Protein AF-A0A7C7QPP3-F1 (afdb_monomer_lite)

Secondary structure (DSSP, 8-state):
---------SS---TTSTTHHHHS----STTTT--GGG---HHHHHHHHHHHHHHHHHHHHHHHHHHS--PPPPPP-TTS--TT----TTTHHHHHHHHHS-HHIIIIIHHHHHHHHHHHHHHH----TTTT-TT-HHHHHHHHHHHHHHHHHHHHHHHHHHHHH-GGGT--

Radius of gyration: 26.91 Å; chains: 1; bounding box: 64×41×71 Å

Foldseek 3Di:
DDDDPDDPPPDDLDPPDPVNVVQVDPDPDPCHPQDPVNDDDCPPVVVVVVVVVVVVVVVVVVVVCVVDPDDDDDDDDPVDDDPPDADDPVCNQLVVQVVVHPNCVSPPVVVVVVVVVVVCVCVVDVDPPQVPPQLDDPVSVVVVVCVVVCCVPVVVVVVVCCVVVPPVVVDD

Structure (mmCIF, N/CA/C/O backbone):
data_AF-A0A7C7QPP3-F1
#
_entry.id   AF-A0A7C7QPP3-F1
#
loop_
_atom_site.group_PDB
_atom_site.id
_atom_site.type_symbol
_atom_site.label_atom_id
_atom_site.label_alt_id
_atom_site.label_comp_id
_atom_site.label_asym_id
_atom_site.label_entity_id
_atom_site.label_seq_id
_atom_site.pdbx_PDB_ins_code
_atom_site.Cartn_x
_atom_site.Cartn_y
_atom_site.Cartn_z
_atom_site.occupancy
_atom_site.B_iso_or_equiv
_atom_site.auth_seq_id
_atom_site.auth_comp_id
_atom_site.auth_asym_id
_atom_site.auth_atom_id
_atom_site.pdbx_PDB_model_num
ATOM 1 N N . MET A 1 1 ? -41.987 -18.828 38.720 1.00 39.06 1 MET A N 1
ATOM 2 C CA . MET A 1 1 ? -41.756 -17.451 38.247 1.00 39.06 1 MET A CA 1
ATOM 3 C C . MET A 1 1 ? -40.612 -16.911 39.088 1.00 39.06 1 MET A C 1
ATOM 5 O O . MET A 1 1 ? -40.854 -16.395 40.165 1.00 39.06 1 MET A O 1
ATOM 9 N N . ALA A 1 2 ? -39.377 -17.238 38.702 1.00 36.44 2 ALA A N 1
ATOM 10 C CA . ALA A 1 2 ? -38.178 -16.820 39.421 1.00 36.44 2 ALA A CA 1
ATOM 11 C C . ALA A 1 2 ? -37.579 -15.661 38.629 1.00 36.44 2 ALA A C 1
ATOM 13 O O . ALA A 1 2 ? -37.193 -15.832 37.475 1.00 36.44 2 ALA A O 1
ATOM 14 N N . GLU A 1 3 ? -37.633 -14.482 39.230 1.00 49.00 3 GLU A N 1
ATOM 15 C CA . GLU A 1 3 ? -37.060 -13.253 38.708 1.00 49.00 3 GLU A CA 1
ATOM 16 C C . GLU A 1 3 ? -35.546 -13.339 38.923 1.00 49.00 3 GLU A C 1
ATOM 18 O O . GLU A 1 3 ? -35.057 -13.358 40.051 1.00 49.00 3 GLU A O 1
ATOM 23 N N . GLU A 1 4 ? -34.812 -13.529 37.830 1.00 47.38 4 GLU A N 1
ATOM 24 C CA . GLU A 1 4 ? -33.355 -13.572 37.819 1.00 47.38 4 GLU A CA 1
ATOM 25 C C . GLU A 1 4 ? -32.842 -12.162 38.139 1.00 47.38 4 GLU A C 1
ATOM 27 O O . GLU A 1 4 ? -33.005 -11.237 37.344 1.00 47.38 4 GLU A O 1
ATOM 32 N N . THR A 1 5 ? -32.284 -11.975 39.338 1.00 46.97 5 THR A N 1
ATOM 33 C CA . THR A 1 5 ? -31.728 -10.697 39.798 1.00 46.97 5 THR A CA 1
ATOM 34 C C . THR A 1 5 ? -30.494 -10.348 38.964 1.00 46.97 5 THR A C 1
ATOM 36 O O . THR A 1 5 ? -29.369 -10.707 39.309 1.00 46.97 5 THR A O 1
ATOM 39 N N . ARG A 1 6 ? -30.700 -9.676 37.827 1.00 53.03 6 ARG A N 1
ATOM 40 C CA . ARG A 1 6 ? -29.619 -9.064 37.047 1.00 53.03 6 ARG A CA 1
ATOM 41 C C . ARG A 1 6 ? -29.021 -7.917 37.858 1.00 53.03 6 ARG A C 1
ATOM 43 O O . ARG A 1 6 ? -29.750 -7.170 38.509 1.00 53.03 6 ARG A O 1
ATOM 50 N N . ALA A 1 7 ? -27.691 -7.821 37.858 1.00 58.81 7 ALA A N 1
ATOM 51 C CA . ALA A 1 7 ? -26.975 -6.704 38.467 1.00 58.81 7 ALA A CA 1
ATOM 52 C C . ALA A 1 7 ? -27.534 -5.373 37.925 1.00 58.81 7 ALA A C 1
ATOM 54 O O . ALA A 1 7 ? -27.970 -5.344 36.773 1.00 58.81 7 ALA A O 1
ATOM 55 N N . PRO A 1 8 ? -27.563 -4.297 38.732 1.00 58.81 8 PRO A N 1
ATOM 56 C CA . PRO A 1 8 ? -28.133 -3.031 38.292 1.00 58.81 8 PRO A CA 1
ATOM 57 C C . PRO A 1 8 ? -27.395 -2.550 37.040 1.00 58.81 8 PRO A C 1
ATOM 59 O O . PRO A 1 8 ? -26.195 -2.286 37.097 1.00 58.81 8 PRO A O 1
ATOM 62 N N . GLU A 1 9 ? -28.108 -2.466 35.915 1.00 58.16 9 GLU A N 1
ATOM 63 C CA . GLU A 1 9 ? -27.610 -1.818 34.703 1.00 58.16 9 GLU A CA 1
ATOM 64 C C . GLU A 1 9 ? -27.300 -0.361 35.063 1.00 58.16 9 GLU A C 1
ATOM 66 O O . GLU A 1 9 ? -28.186 0.403 35.452 1.00 58.16 9 GLU A O 1
ATOM 71 N N . ILE A 1 10 ? -26.016 -0.000 35.017 1.00 61.44 10 ILE A N 1
ATOM 72 C CA . ILE A 1 10 ? -25.515 1.315 35.443 1.00 61.44 10 ILE A CA 1
ATOM 73 C C . ILE A 1 10 ? -26.033 2.415 34.493 1.00 61.44 10 ILE A C 1
ATOM 75 O O . ILE A 1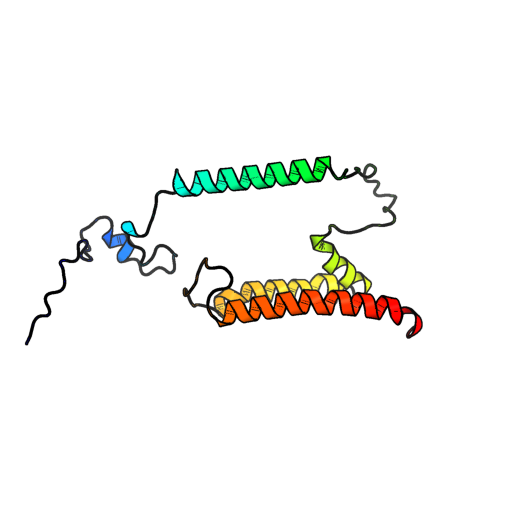 10 ? -26.209 3.561 34.913 1.00 61.44 10 ILE A O 1
ATOM 79 N N . PHE A 1 11 ? -26.392 2.039 33.259 1.00 58.19 11 PHE A N 1
ATOM 80 C CA . PHE A 1 11 ? -27.018 2.889 32.249 1.00 58.19 11 PHE A CA 1
ATOM 81 C C . PHE A 1 11 ? -28.228 2.186 31.609 1.00 58.19 11 PHE A C 1
ATOM 83 O O . PHE A 1 11 ? -28.087 1.506 30.597 1.00 58.19 11 PHE A O 1
ATOM 90 N N . PRO A 1 12 ? -29.437 2.316 32.182 1.00 62.66 12 PRO A N 1
ATOM 91 C CA . PRO A 1 12 ? -30.640 1.820 31.528 1.00 62.66 12 PRO A CA 1
ATOM 92 C C . PRO A 1 12 ? -30.925 2.648 30.268 1.00 62.66 12 PRO A C 1
ATOM 94 O O . PRO A 1 12 ? -30.811 3.877 30.298 1.00 62.66 12 PRO A O 1
ATOM 97 N N . VAL A 1 13 ? -31.336 1.980 29.186 1.00 58.84 13 VAL A N 1
ATOM 98 C CA . VAL A 1 13 ? -31.728 2.615 27.915 1.00 58.84 13 VAL A CA 1
ATOM 99 C C . VAL A 1 13 ? -32.946 3.512 28.160 1.00 58.84 13 VAL A C 1
ATOM 101 O O . VAL A 1 13 ? -34.093 3.063 28.156 1.00 58.84 13 VAL A O 1
ATOM 104 N N . ASP A 1 14 ? -32.691 4.789 28.429 1.00 63.41 14 ASP A N 1
ATOM 105 C CA . ASP A 1 14 ? -33.698 5.764 28.837 1.00 63.41 14 ASP A CA 1
ATOM 106 C C . ASP A 1 14 ? -33.830 6.862 27.763 1.00 63.41 14 ASP A C 1
ATOM 108 O O . ASP A 1 14 ? -32.907 7.665 27.575 1.00 63.41 14 ASP A O 1
ATOM 112 N N . PRO A 1 15 ? -34.989 6.955 27.077 1.00 61.81 15 PRO A N 1
ATOM 113 C CA . PRO A 1 15 ? -35.259 7.976 26.062 1.00 61.81 15 PRO A CA 1
ATOM 114 C C . PRO A 1 15 ? -35.147 9.419 26.574 1.00 61.81 15 PRO A C 1
ATOM 116 O O . PRO A 1 15 ? -35.091 10.351 25.774 1.00 61.81 15 PRO A O 1
ATOM 119 N N . SER A 1 16 ? -35.164 9.621 27.894 1.00 58.09 16 SER A N 1
ATOM 120 C CA . SER A 1 16 ? -35.096 10.937 28.535 1.00 58.09 16 SER A CA 1
ATOM 121 C C . SER A 1 16 ? -33.669 11.417 28.830 1.00 58.09 16 SER A C 1
ATOM 123 O O . SER A 1 16 ? -33.479 12.569 29.231 1.00 58.09 16 SER A O 1
ATOM 125 N N . LYS A 1 17 ? -32.649 10.573 28.625 1.00 59.00 17 LYS A N 1
ATOM 126 C CA . LYS A 1 17 ? -31.239 10.933 28.825 1.00 59.00 17 LYS A CA 1
ATOM 127 C C . LYS A 1 17 ? -30.623 11.453 27.531 1.00 59.00 17 LYS A C 1
ATOM 129 O O . LYS A 1 17 ? -30.851 10.913 26.454 1.00 59.00 17 LYS A O 1
ATOM 134 N N . THR A 1 18 ? -29.760 12.461 27.650 1.00 56.50 18 THR A N 1
ATOM 135 C CA . THR A 1 18 ? -29.060 13.100 26.519 1.00 56.50 18 THR A CA 1
ATOM 136 C C . THR A 1 18 ? -28.263 12.109 25.659 1.00 56.50 18 THR A C 1
ATOM 138 O O . THR A 1 18 ? -28.142 12.315 24.456 1.00 56.50 18 THR A O 1
ATOM 141 N N . TYR A 1 19 ? -27.765 11.017 26.248 1.00 57.81 19 TYR A N 1
ATOM 142 C CA . TYR A 1 19 ? -27.042 9.960 25.530 1.00 57.81 19 TYR A CA 1
ATOM 143 C C . TYR A 1 19 ? -27.974 8.894 24.907 1.00 57.81 19 TYR A C 1
ATOM 145 O O . TYR A 1 19 ? -27.636 8.325 23.872 1.00 57.81 19 TYR A O 1
ATOM 153 N N . GLY A 1 20 ? -29.194 8.710 25.433 1.00 60.81 20 GLY A N 1
ATOM 154 C CA . GLY A 1 20 ? -30.147 7.685 24.976 1.00 60.81 20 GLY A CA 1
ATOM 155 C C . GLY A 1 20 ? -30.747 7.944 23.588 1.00 60.81 20 GLY A C 1
ATOM 156 O O . GLY A 1 20 ? -31.161 7.015 22.899 1.00 60.81 20 GLY A O 1
ATOM 157 N N . LEU A 1 21 ? -30.745 9.196 23.108 1.00 61.03 21 LEU A N 1
ATOM 158 C CA . LEU A 1 21 ? -31.176 9.515 21.737 1.00 61.03 21 LEU A CA 1
ATOM 159 C C . LEU A 1 21 ? -30.169 9.050 20.672 1.00 61.03 21 LEU A C 1
ATOM 161 O O . LEU A 1 21 ? -30.581 8.708 19.564 1.00 61.03 21 LEU A O 1
ATOM 165 N N . MET A 1 22 ? -28.868 9.015 20.994 1.00 57.00 22 MET A N 1
ATOM 166 C CA . MET A 1 22 ? -27.852 8.458 20.091 1.00 57.00 22 MET A CA 1
ATOM 167 C C . MET A 1 22 ? -27.888 6.927 20.063 1.00 57.00 22 MET A C 1
ATOM 169 O O . MET A 1 22 ? -27.617 6.342 19.018 1.00 57.00 22 MET A O 1
ATOM 173 N N . GLU A 1 23 ? -28.306 6.287 21.156 1.00 59.25 23 GLU A N 1
ATOM 174 C CA . GLU A 1 23 ? -28.555 4.839 21.220 1.00 59.25 23 GLU A CA 1
ATOM 175 C C . GLU A 1 23 ? -29.830 4.425 20.469 1.00 59.25 23 GLU A C 1
ATOM 177 O O . GLU A 1 23 ? -29.897 3.341 19.890 1.00 59.25 23 GLU A O 1
ATOM 182 N N . LEU A 1 24 ? -30.840 5.305 20.414 1.00 61.59 24 LEU A N 1
ATOM 183 C CA . LEU A 1 24 ? -32.072 5.072 19.650 1.00 61.59 24 LEU A CA 1
ATOM 184 C C . LEU A 1 24 ? -31.856 5.137 18.128 1.00 61.59 24 LEU A C 1
ATOM 186 O O . LEU A 1 24 ? -32.678 4.632 17.352 1.00 61.59 24 LEU A O 1
ATOM 190 N N . ALA A 1 25 ? -30.767 5.771 17.684 1.00 58.34 25 ALA A N 1
ATOM 191 C CA . ALA A 1 25 ? -30.420 5.862 16.279 1.00 58.34 25 ALA A CA 1
ATOM 192 C C . ALA A 1 25 ? -29.911 4.501 15.783 1.00 58.34 25 ALA A C 1
ATOM 194 O O . ALA A 1 25 ? -28.743 4.148 15.934 1.00 58.34 25 ALA A O 1
ATOM 195 N N . ARG A 1 26 ? -30.792 3.740 15.121 1.00 56.97 26 ARG A N 1
ATOM 196 C CA . ARG A 1 26 ? -30.395 2.581 14.307 1.00 56.97 26 ARG A CA 1
ATOM 197 C C . ARG A 1 26 ? -29.537 3.062 13.133 1.00 56.97 26 ARG A C 1
ATOM 199 O O . ARG A 1 26 ? -30.054 3.332 12.051 1.00 56.97 26 ARG A O 1
ATOM 206 N N . GLY A 1 27 ? -28.237 3.202 13.357 1.00 60.44 27 GLY A N 1
ATOM 207 C CA . GLY A 1 27 ? -27.251 3.533 12.334 1.00 60.44 27 GLY A CA 1
ATOM 208 C C . GLY A 1 27 ? -26.289 2.375 12.076 1.00 60.44 27 GLY A C 1
ATOM 209 O O . GLY A 1 27 ? -26.165 1.453 12.870 1.00 60.44 27 GLY A O 1
ATOM 210 N N . THR A 1 28 ? -25.565 2.437 10.965 1.00 59.38 28 THR A N 1
ATOM 211 C CA . THR A 1 28 ? -24.457 1.520 10.642 1.00 59.38 28 THR A CA 1
ATOM 212 C C . THR A 1 28 ? -23.094 2.113 11.013 1.00 59.38 28 THR A C 1
ATOM 214 O O . THR A 1 28 ? -22.065 1.654 10.523 1.00 59.38 28 THR A O 1
ATOM 217 N N . SER A 1 29 ? -23.076 3.187 11.812 1.00 63.62 29 SER A N 1
ATOM 218 C CA . SER A 1 29 ? -21.838 3.849 12.228 1.00 63.62 29 SER A CA 1
ATOM 219 C C . SER A 1 29 ? -21.069 2.962 13.217 1.00 63.62 29 SER A C 1
ATOM 221 O O . SER A 1 29 ? -21.709 2.342 14.062 1.00 63.62 29 SER A O 1
ATOM 223 N N . PRO A 1 30 ? -19.723 2.944 13.195 1.00 64.31 30 PRO A N 1
ATOM 224 C CA . PRO A 1 30 ? -18.900 2.206 14.164 1.00 64.31 30 PRO A CA 1
ATOM 225 C C . PRO A 1 30 ? -19.092 2.619 15.634 1.00 64.31 30 PRO A C 1
ATOM 227 O O . PRO A 1 30 ? -18.512 1.994 16.520 1.00 64.31 30 PRO A O 1
ATOM 230 N N . LEU A 1 31 ? -19.825 3.712 15.877 1.00 64.62 31 LEU A N 1
ATOM 231 C CA . LEU A 1 31 ? -20.214 4.201 17.202 1.00 64.62 31 LEU A CA 1
ATOM 232 C C . LEU A 1 31 ? -21.563 3.636 17.674 1.00 64.62 31 LEU A C 1
ATOM 234 O O . LEU A 1 31 ? -21.891 3.755 18.848 1.00 64.62 31 LEU A O 1
ATOM 238 N N . VAL A 1 32 ? -22.356 3.040 16.780 1.00 63.31 32 VAL A N 1
ATOM 239 C CA . VAL A 1 32 ? -23.629 2.413 17.150 1.00 63.31 32 VAL A CA 1
ATOM 240 C C . VAL A 1 32 ? -23.318 1.134 17.916 1.00 63.31 32 VAL A C 1
ATOM 242 O O . VAL A 1 32 ? -22.514 0.327 17.458 1.00 63.31 32 VAL A O 1
ATOM 245 N N . ALA A 1 33 ? -23.951 0.974 19.078 1.00 64.00 33 ALA A N 1
ATOM 246 C CA . ALA A 1 33 ? -23.692 -0.097 20.044 1.00 64.00 33 ALA A CA 1
ATOM 247 C C . ALA A 1 33 ? -22.324 -0.046 20.756 1.00 64.00 33 ALA A C 1
ATOM 249 O O . ALA A 1 33 ? -21.929 -1.045 21.349 1.00 64.00 33 ALA A O 1
ATOM 250 N N . LYS A 1 34 ? -21.612 1.093 20.723 1.00 69.06 34 LYS A N 1
ATOM 251 C CA . LYS A 1 34 ? -20.499 1.355 21.648 1.00 69.06 34 LYS A CA 1
ATOM 252 C C . LYS A 1 34 ? -20.963 2.281 22.753 1.00 69.06 34 LYS A C 1
ATOM 254 O O . LYS A 1 34 ? -21.479 3.363 22.469 1.00 69.06 34 LYS A O 1
ATOM 259 N N . GLU A 1 35 ? -20.753 1.870 23.992 1.00 70.94 35 GLU A N 1
ATOM 260 C CA . GLU A 1 35 ? -21.081 2.699 25.143 1.00 70.94 35 GLU A CA 1
ATOM 261 C C . GLU A 1 35 ? -20.004 3.783 25.335 1.00 70.94 35 GLU A C 1
ATOM 263 O O . GLU A 1 35 ? -18.870 3.624 24.868 1.00 70.94 35 GLU A O 1
ATOM 268 N N . PRO A 1 36 ? -20.303 4.910 26.008 1.00 71.00 36 PRO A N 1
ATOM 269 C CA . PRO A 1 36 ? -19.296 5.935 26.291 1.00 71.00 36 PRO A CA 1
ATOM 270 C C . PRO A 1 36 ? -18.040 5.382 26.987 1.00 71.00 36 PRO A C 1
ATOM 272 O O . PRO A 1 36 ? -16.944 5.891 26.755 1.00 71.00 36 PRO A O 1
ATOM 275 N N . GLU A 1 37 ? -18.187 4.318 27.781 1.00 76.38 37 GLU A N 1
ATOM 276 C CA . GLU A 1 37 ? -17.106 3.578 28.447 1.00 76.38 37 GLU A CA 1
ATOM 277 C C . GLU A 1 37 ? -16.222 2.738 27.508 1.00 76.38 37 GLU A C 1
ATOM 279 O O . GLU A 1 37 ? -15.043 2.544 27.803 1.00 76.38 37 GLU A O 1
ATOM 284 N N . ASP A 1 38 ? -16.730 2.338 26.338 1.00 77.75 38 ASP A N 1
ATOM 285 C CA . ASP A 1 38 ? -15.959 1.654 25.287 1.00 77.75 38 ASP A CA 1
ATOM 286 C C . ASP A 1 38 ? -15.125 2.624 24.432 1.00 77.75 38 ASP A C 1
ATOM 288 O O . ASP A 1 38 ? -14.431 2.219 23.488 1.00 77.75 38 ASP A O 1
ATOM 292 N N . THR A 1 39 ? -15.207 3.927 24.714 1.00 82.62 39 THR A N 1
ATOM 293 C CA . THR A 1 39 ? -14.520 4.973 23.954 1.00 82.62 39 THR A CA 1
ATOM 294 C C . THR A 1 39 ? -13.526 5.734 24.819 1.00 82.62 39 THR A C 1
ATOM 296 O O . THR A 1 39 ? -13.712 5.933 26.015 1.00 82.62 39 THR A O 1
ATOM 299 N N . VAL A 1 40 ? -12.437 6.186 24.199 1.00 87.56 40 VAL A N 1
ATOM 300 C CA . VAL A 1 40 ? -11.428 7.025 24.850 1.00 87.56 40 VAL A CA 1
ATOM 301 C C . VAL A 1 40 ? -11.307 8.349 24.117 1.00 87.56 40 VAL A C 1
ATOM 303 O O . VAL A 1 40 ? -11.482 8.422 22.900 1.00 87.56 40 VAL A O 1
ATOM 306 N N . MET A 1 41 ? -10.968 9.405 24.855 1.00 89.56 41 MET A N 1
ATOM 307 C CA . MET A 1 41 ? -10.711 10.710 24.253 1.00 89.56 41 MET A CA 1
ATOM 308 C C . MET A 1 41 ? -9.531 10.620 23.281 1.00 89.56 41 MET A C 1
ATOM 310 O O . MET A 1 41 ? -8.439 10.181 23.658 1.00 89.56 41 MET A O 1
ATOM 314 N N . THR A 1 42 ? -9.747 11.088 22.048 1.00 91.56 42 THR A N 1
ATOM 315 C CA . THR A 1 42 ? -8.750 11.099 20.965 1.00 91.56 42 THR A CA 1
ATOM 316 C C . THR A 1 42 ? -7.458 11.789 21.392 1.00 91.56 42 THR A C 1
ATOM 318 O O . THR A 1 42 ? -6.364 11.283 21.150 1.00 91.56 42 THR A O 1
ATOM 321 N N . PHE A 1 43 ? -7.578 12.925 22.080 1.00 92.69 43 PHE A N 1
ATOM 322 C CA . PHE A 1 43 ? -6.462 13.580 22.746 1.00 92.69 43 PHE A CA 1
ATOM 323 C C . PHE A 1 43 ? -6.487 13.228 24.242 1.00 92.69 43 PHE A C 1
ATOM 325 O O . PHE A 1 43 ? -7.535 13.387 24.870 1.00 92.69 43 PHE A O 1
ATOM 332 N N . PRO A 1 44 ? -5.373 12.782 24.846 1.00 93.88 44 PRO A N 1
ATOM 333 C CA . PRO A 1 44 ? -4.036 12.621 24.264 1.00 93.88 44 PRO A CA 1
ATOM 334 C C . PRO A 1 44 ? -3.768 11.239 23.632 1.00 93.88 44 PRO A C 1
ATOM 336 O O . PRO A 1 44 ? -2.741 11.067 22.981 1.00 93.88 44 PRO A O 1
ATOM 339 N N . HIS A 1 45 ? -4.655 10.257 23.826 1.00 93.19 45 HIS A N 1
ATOM 340 C CA . HIS A 1 45 ? -4.362 8.838 23.590 1.00 93.19 45 HIS A CA 1
ATOM 341 C C . HIS A 1 45 ? -3.980 8.508 22.142 1.00 93.19 45 HIS A C 1
ATOM 343 O O . HIS A 1 45 ? -2.929 7.915 21.911 1.00 93.19 45 HIS A O 1
ATOM 349 N N . LEU A 1 46 ? -4.800 8.903 21.166 1.00 94.38 46 LEU A N 1
ATOM 350 C CA . LEU A 1 46 ? -4.545 8.618 19.753 1.00 94.38 46 LEU A CA 1
ATOM 351 C C . LEU A 1 46 ? -3.515 9.589 19.167 1.00 94.38 46 LEU A C 1
ATOM 353 O O . LEU A 1 46 ? -2.558 9.160 18.529 1.00 94.38 46 LEU A O 1
ATOM 357 N N . VAL A 1 47 ? -3.668 10.888 19.449 1.00 97.00 47 VAL A N 1
ATOM 358 C CA . VAL A 1 47 ? -2.831 11.949 18.858 1.00 97.00 47 VAL A CA 1
ATOM 359 C C . VAL A 1 47 ? -1.347 11.762 19.183 1.00 97.00 47 VAL A C 1
ATOM 361 O O . VAL A 1 47 ? -0.501 11.963 18.316 1.00 97.00 47 VAL A O 1
ATOM 364 N N . ILE A 1 48 ? -1.004 11.353 20.412 1.00 96.94 48 ILE A N 1
ATOM 365 C CA . ILE A 1 48 ? 0.399 11.109 20.780 1.00 96.94 48 ILE A CA 1
ATOM 366 C C . ILE A 1 48 ? 0.968 9.913 20.005 1.00 96.94 48 ILE A C 1
ATOM 368 O O . ILE A 1 48 ? 2.096 9.991 19.521 1.00 96.94 48 ILE A O 1
ATOM 372 N N . ILE A 1 49 ? 0.208 8.823 19.856 1.00 96.38 49 ILE A N 1
ATOM 373 C CA . ILE A 1 49 ? 0.658 7.632 19.117 1.00 96.38 49 ILE A CA 1
ATOM 374 C C . ILE A 1 49 ? 0.851 7.965 17.634 1.00 96.38 49 ILE A C 1
ATOM 376 O O . ILE A 1 49 ? 1.869 7.595 17.051 1.00 96.38 49 ILE A O 1
ATOM 380 N N . GLU A 1 50 ? -0.083 8.702 17.034 1.00 96.94 50 GLU A N 1
ATOM 381 C CA . GLU A 1 50 ? 0.018 9.153 15.643 1.00 96.94 50 GLU A CA 1
ATOM 382 C C . GLU A 1 50 ? 1.210 10.090 15.430 1.00 96.94 50 GLU A C 1
ATOM 384 O O . GLU A 1 50 ? 1.941 9.933 14.453 1.00 96.94 50 GLU A O 1
ATOM 389 N N . LEU A 1 51 ? 1.472 11.009 16.367 1.00 97.88 51 LEU A N 1
ATOM 390 C CA . LEU A 1 51 ? 2.648 11.877 16.320 1.00 97.88 51 LEU A CA 1
ATOM 391 C C . LEU A 1 51 ? 3.949 11.068 16.393 1.00 97.88 51 LEU A C 1
ATOM 393 O O . LEU A 1 51 ? 4.867 11.312 15.613 1.00 97.88 51 LEU A O 1
ATOM 397 N N . LEU A 1 52 ? 4.032 10.086 17.294 1.00 98.06 52 LEU A N 1
ATOM 398 C CA . LEU A 1 52 ? 5.196 9.201 17.395 1.00 98.06 52 LEU A CA 1
ATOM 399 C C . LEU A 1 52 ? 5.391 8.373 16.119 1.00 98.06 52 LEU A C 1
ATOM 401 O O . LEU A 1 52 ? 6.520 8.242 15.650 1.00 98.06 52 LEU A O 1
ATOM 405 N N . ALA A 1 53 ? 4.311 7.858 15.525 1.00 97.81 53 ALA A N 1
ATOM 406 C CA . ALA A 1 53 ? 4.365 7.143 14.253 1.00 97.81 53 ALA A CA 1
ATOM 407 C C . ALA A 1 53 ? 4.826 8.059 13.105 1.00 97.81 53 ALA A C 1
ATOM 409 O O . ALA A 1 53 ? 5.701 7.674 12.331 1.00 97.81 53 ALA A O 1
ATOM 410 N N . ALA A 1 54 ? 4.307 9.287 13.025 1.00 98.19 54 ALA A N 1
ATOM 411 C CA . ALA A 1 54 ? 4.720 10.273 12.029 1.00 98.19 54 ALA A CA 1
ATOM 412 C C . ALA A 1 54 ? 6.203 10.646 12.172 1.00 98.19 54 ALA A C 1
ATOM 414 O O . ALA A 1 54 ? 6.930 10.701 11.177 1.00 98.19 54 ALA A O 1
ATOM 415 N N . LEU A 1 55 ? 6.681 10.840 13.405 1.00 98.50 55 LEU A N 1
ATOM 416 C CA . LEU A 1 55 ? 8.097 11.075 13.689 1.00 98.50 55 LEU A CA 1
ATOM 417 C C . LEU A 1 55 ? 8.955 9.869 13.294 1.00 98.50 55 LEU A C 1
ATOM 419 O O . LEU A 1 55 ? 9.973 10.046 12.631 1.00 98.50 55 LEU A O 1
ATOM 423 N N . ALA A 1 56 ? 8.532 8.650 13.636 1.00 98.38 56 ALA A N 1
ATOM 424 C CA . ALA A 1 56 ? 9.243 7.429 13.266 1.00 98.38 56 ALA A CA 1
ATOM 425 C C . ALA A 1 56 ? 9.358 7.269 11.741 1.00 98.38 56 ALA A C 1
ATOM 427 O O . ALA A 1 56 ? 10.446 6.994 11.235 1.00 98.38 56 ALA A O 1
ATOM 428 N N . VAL A 1 57 ? 8.270 7.503 10.999 1.00 98.00 57 VAL A N 1
ATOM 429 C CA . VAL A 1 57 ? 8.272 7.483 9.526 1.00 98.00 57 VAL A CA 1
ATOM 430 C C . VAL A 1 57 ? 9.178 8.579 8.965 1.00 98.00 57 VAL A C 1
ATOM 432 O O . VAL A 1 57 ? 9.953 8.319 8.049 1.00 98.00 57 VAL A O 1
ATOM 435 N N . THR A 1 58 ? 9.142 9.784 9.534 1.00 98.06 58 THR A N 1
ATOM 436 C CA . THR A 1 58 ? 10.003 10.896 9.102 1.00 98.06 58 THR A CA 1
ATOM 437 C C . THR A 1 58 ? 11.478 10.553 9.289 1.00 98.06 58 THR A C 1
ATOM 439 O O . THR A 1 58 ? 12.268 10.703 8.361 1.00 98.06 58 THR A O 1
ATOM 442 N N . VAL A 1 59 ? 11.853 10.030 10.459 1.00 98.12 59 VAL A N 1
ATOM 443 C CA . VAL A 1 59 ? 13.225 9.583 10.735 1.00 98.12 59 VAL A CA 1
ATOM 444 C C . VAL A 1 59 ? 13.633 8.465 9.779 1.00 98.12 59 VAL A C 1
ATOM 446 O O . VAL A 1 59 ? 14.729 8.519 9.227 1.00 98.12 59 VAL A O 1
ATOM 449 N N . LEU A 1 60 ? 12.758 7.488 9.524 1.00 97.19 60 LEU A N 1
ATOM 450 C CA . LEU A 1 60 ? 13.018 6.416 8.561 1.00 97.19 60 LEU A CA 1
ATOM 451 C C . LEU A 1 60 ? 13.309 6.968 7.157 1.00 97.19 60 LEU A C 1
ATOM 453 O O . LEU A 1 60 ? 14.271 6.536 6.524 1.00 97.19 60 LEU A O 1
ATOM 457 N N . LEU A 1 61 ? 12.518 7.934 6.683 1.00 94.81 61 LEU A N 1
ATOM 458 C CA . LEU A 1 61 ? 12.724 8.571 5.380 1.00 94.81 61 LEU A CA 1
ATOM 459 C C . LEU A 1 61 ? 14.028 9.377 5.330 1.00 94.81 61 LEU A C 1
ATOM 461 O O . LEU A 1 61 ? 14.751 9.291 4.340 1.00 94.81 61 LEU A O 1
ATOM 465 N N . LEU A 1 62 ? 14.365 10.110 6.397 1.00 95.31 62 LEU A N 1
ATOM 466 C CA . LEU A 1 62 ? 15.628 10.852 6.489 1.00 95.31 62 LEU A CA 1
ATOM 467 C C . LEU A 1 62 ? 16.840 9.915 6.496 1.00 95.31 62 LEU A C 1
ATOM 469 O O . LEU A 1 62 ? 17.815 10.175 5.796 1.00 95.31 62 LEU A O 1
ATOM 473 N N . LEU A 1 63 ? 16.775 8.806 7.238 1.00 96.12 63 LEU A N 1
ATOM 474 C CA . LEU A 1 63 ? 17.826 7.788 7.240 1.00 96.12 63 LEU A CA 1
ATOM 475 C C . LEU A 1 63 ? 17.978 7.142 5.861 1.00 96.12 63 LEU A C 1
ATOM 477 O O . LEU A 1 63 ? 19.098 6.995 5.379 1.00 96.12 63 LEU A O 1
ATOM 481 N N . LEU A 1 64 ? 16.868 6.799 5.200 1.00 93.75 64 LEU A N 1
ATOM 482 C CA . LEU A 1 64 ? 16.904 6.243 3.849 1.00 93.75 64 LEU A CA 1
ATOM 483 C C . LEU A 1 64 ? 17.522 7.234 2.854 1.00 93.75 64 LEU A C 1
ATOM 485 O O . LEU A 1 64 ? 18.368 6.834 2.059 1.00 93.75 64 LEU A O 1
ATOM 489 N N . SER A 1 65 ? 17.156 8.516 2.943 1.00 92.25 65 SER A N 1
ATOM 490 C CA . SER A 1 65 ? 17.728 9.583 2.116 1.00 92.25 65 SER A CA 1
ATOM 491 C C . SER A 1 65 ? 19.214 9.808 2.390 1.00 92.25 65 SER A C 1
ATOM 493 O O . SER A 1 65 ? 19.947 10.127 1.463 1.00 92.25 65 SER A O 1
ATOM 495 N N . ALA A 1 66 ? 19.668 9.652 3.637 1.00 93.38 66 ALA A N 1
ATOM 496 C CA . ALA A 1 66 ? 21.078 9.796 3.992 1.00 93.38 66 ALA A CA 1
ATOM 497 C C . ALA A 1 66 ? 21.933 8.617 3.496 1.00 93.38 66 ALA A C 1
ATOM 499 O O . ALA A 1 66 ? 23.115 8.788 3.212 1.00 93.38 66 ALA A O 1
ATOM 500 N N . VAL A 1 67 ? 21.352 7.415 3.405 1.00 95.12 67 VAL A N 1
ATOM 501 C CA . VAL A 1 67 ? 22.039 6.211 2.904 1.00 95.12 67 VAL A CA 1
ATOM 502 C C . VAL A 1 67 ? 21.991 6.123 1.376 1.00 95.12 67 VAL A C 1
ATOM 504 O O . VAL A 1 67 ? 22.908 5.577 0.759 1.00 95.12 67 VAL A O 1
ATOM 507 N N . ARG A 1 68 ? 20.921 6.624 0.748 1.00 90.38 68 ARG A N 1
ATOM 508 C CA . ARG A 1 68 ? 20.694 6.509 -0.692 1.00 90.38 68 ARG A CA 1
ATOM 509 C C . ARG A 1 68 ? 20.284 7.848 -1.294 1.00 90.38 68 ARG A C 1
ATOM 511 O O . ARG A 1 68 ? 19.141 8.272 -1.154 1.00 90.38 68 ARG A O 1
ATOM 518 N N . ASP A 1 69 ? 21.196 8.435 -2.064 1.00 84.69 69 ASP A N 1
ATOM 519 C CA . ASP A 1 69 ? 20.882 9.606 -2.880 1.00 84.69 69 ASP A CA 1
ATOM 520 C C . ASP A 1 69 ? 19.819 9.275 -3.935 1.00 84.69 69 ASP A C 1
ATOM 522 O O . ASP A 1 69 ? 19.919 8.270 -4.653 1.00 84.69 69 ASP A O 1
ATOM 526 N N . ALA A 1 70 ? 18.822 10.153 -4.042 1.00 80.25 70 ALA A N 1
ATOM 527 C CA . ALA A 1 70 ? 17.851 10.187 -5.126 1.00 80.25 70 ALA A CA 1
ATOM 528 C C . ALA A 1 70 ? 18.247 11.325 -6.084 1.00 80.25 70 ALA A C 1
ATOM 530 O O . ALA A 1 70 ? 17.843 12.469 -5.860 1.00 80.25 70 ALA A O 1
ATOM 531 N N . PRO A 1 71 ? 19.088 11.059 -7.102 1.00 81.00 71 PRO A N 1
ATOM 532 C CA . PRO A 1 71 ? 19.503 12.094 -8.039 1.00 81.00 71 PRO A CA 1
ATOM 533 C C . PRO A 1 71 ? 18.282 12.632 -8.789 1.00 81.00 71 PRO A C 1
ATOM 535 O O . PRO A 1 71 ? 17.438 11.861 -9.247 1.00 81.00 71 PRO A O 1
ATOM 538 N N . LEU A 1 72 ? 18.192 13.955 -8.902 1.00 77.44 72 LEU A N 1
ATOM 539 C CA . LEU A 1 72 ? 17.184 14.602 -9.735 1.00 77.44 72 LEU A CA 1
ATOM 540 C C . LEU A 1 72 ? 17.577 14.436 -11.208 1.00 77.44 72 LEU A C 1
ATOM 542 O O . LEU A 1 72 ? 18.746 14.602 -11.558 1.00 77.44 72 LEU A O 1
ATOM 546 N N . GLU A 1 73 ? 16.605 14.101 -12.054 1.00 79.75 73 GLU A N 1
ATOM 547 C CA . GLU A 1 73 ? 16.788 14.092 -13.508 1.00 79.75 73 GLU A CA 1
ATOM 548 C C . GLU A 1 73 ? 16.880 15.526 -14.061 1.00 79.75 73 GLU A C 1
ATOM 550 O O . GLU A 1 73 ? 16.611 16.508 -13.361 1.00 79.75 73 GLU A O 1
ATOM 555 N N . GLU A 1 74 ? 17.292 15.651 -15.325 1.00 83.50 74 GLU A N 1
ATOM 556 C CA . GLU A 1 74 ? 17.319 16.933 -16.031 1.00 83.50 74 GLU A CA 1
ATOM 557 C C . GLU A 1 74 ? 15.921 17.571 -16.089 1.00 83.50 74 GLU A C 1
ATOM 559 O O . GLU A 1 74 ? 14.892 16.899 -15.976 1.00 83.50 74 GLU A O 1
ATOM 564 N N . PHE A 1 75 ? 15.869 18.893 -16.278 1.00 84.25 75 PHE A N 1
ATOM 565 C CA . PHE A 1 75 ? 14.594 19.583 -16.465 1.00 84.25 75 PHE A CA 1
ATOM 566 C C . PHE A 1 75 ? 13.819 18.981 -17.641 1.00 84.25 75 PHE A C 1
ATOM 568 O O . PHE A 1 75 ? 14.385 18.691 -18.694 1.00 84.25 75 PHE A O 1
ATOM 575 N N . ALA A 1 76 ? 12.507 18.826 -17.457 1.00 86.31 76 ALA A N 1
ATOM 576 C CA . ALA A 1 76 ? 11.646 18.197 -18.445 1.00 86.31 76 ALA A CA 1
ATOM 577 C C . ALA A 1 76 ? 11.715 18.923 -19.801 1.00 86.31 76 ALA A C 1
ATOM 579 O O . ALA A 1 76 ? 11.420 20.117 -19.891 1.00 86.31 76 ALA A O 1
ATOM 580 N N . ASN A 1 77 ? 12.058 18.177 -20.852 1.00 86.56 77 ASN A N 1
ATOM 581 C CA . ASN A 1 77 ? 12.050 18.642 -22.233 1.00 86.56 77 ASN A CA 1
ATOM 582 C C . ASN A 1 77 ? 10.936 17.913 -23.013 1.00 86.56 77 ASN A C 1
ATOM 584 O O . ASN A 1 77 ? 11.032 16.699 -23.188 1.00 86.56 77 ASN A O 1
ATOM 588 N N . PRO A 1 78 ? 9.885 18.603 -23.497 1.00 87.69 78 PRO A N 1
ATOM 589 C CA . PRO A 1 78 ? 8.819 17.958 -24.265 1.00 87.69 78 PRO A CA 1
ATOM 590 C C . PRO A 1 78 ? 9.291 17.428 -25.628 1.00 87.69 78 PRO A C 1
ATOM 592 O O . PRO A 1 78 ? 8.677 16.503 -26.155 1.00 87.69 78 PRO A O 1
ATOM 595 N N . ASP A 1 79 ? 10.383 17.969 -26.177 1.00 91.19 79 ASP A N 1
ATOM 596 C CA . ASP A 1 79 ? 10.935 17.557 -27.472 1.00 91.19 79 ASP A CA 1
ATOM 597 C C . ASP A 1 79 ? 11.822 16.303 -27.366 1.00 91.19 79 ASP A C 1
ATOM 599 O O . ASP A 1 79 ? 12.187 15.710 -28.382 1.00 91.19 79 ASP A O 1
ATOM 603 N N . MET A 1 80 ? 12.179 15.878 -26.146 1.00 81.81 80 MET A N 1
ATOM 604 C CA . MET A 1 80 ? 13.068 14.740 -25.915 1.00 81.81 80 MET A CA 1
ATOM 605 C C . MET A 1 80 ? 12.571 13.867 -24.762 1.00 81.81 80 MET A C 1
ATOM 607 O O . MET A 1 80 ? 12.676 14.225 -23.591 1.00 81.81 80 MET A O 1
ATOM 611 N N . ALA A 1 81 ? 12.074 12.675 -25.095 1.00 80.38 81 ALA A N 1
ATOM 612 C CA . ALA A 1 81 ? 11.675 11.695 -24.094 1.00 80.38 81 ALA A CA 1
ATOM 613 C C . ALA A 1 81 ? 12.910 11.061 -23.418 1.00 80.38 81 ALA A C 1
ATOM 615 O O . ALA A 1 81 ? 13.844 10.659 -24.119 1.00 80.38 81 ALA A O 1
ATOM 616 N N . PRO A 1 82 ? 12.920 10.914 -22.081 1.00 77.88 82 PRO A N 1
ATOM 617 C CA . PRO A 1 82 ? 14.025 10.279 -21.376 1.00 77.88 82 PRO A CA 1
ATOM 618 C C . PRO A 1 82 ? 14.115 8.785 -21.718 1.00 77.88 82 PRO A C 1
ATOM 620 O O . PRO A 1 82 ? 13.127 8.047 -21.691 1.00 77.88 82 PRO A O 1
ATOM 623 N N . THR A 1 83 ? 15.328 8.319 -22.010 1.00 76.44 83 THR A N 1
ATOM 624 C CA . THR A 1 83 ? 15.641 6.903 -22.236 1.00 76.44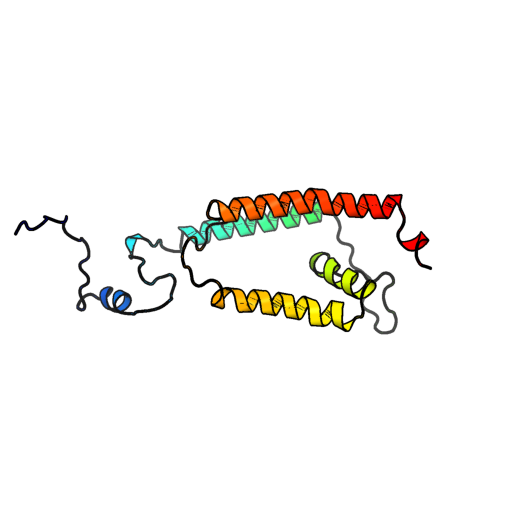 83 THR A CA 1
ATOM 625 C C . THR A 1 83 ? 16.645 6.436 -21.179 1.00 76.44 83 THR A C 1
ATOM 627 O O . THR A 1 83 ? 17.783 6.906 -21.219 1.00 76.44 83 THR A O 1
ATOM 630 N N . PRO A 1 84 ? 16.315 5.507 -20.259 1.00 77.50 84 PRO A N 1
ATOM 631 C CA . PRO A 1 84 ? 15.082 4.726 -20.119 1.00 77.50 84 PRO A CA 1
ATOM 632 C C . PRO A 1 84 ? 14.040 5.367 -19.186 1.00 77.50 84 PRO A C 1
ATOM 634 O O . PRO A 1 84 ? 14.322 5.635 -18.023 1.00 77.50 84 PRO A O 1
ATOM 637 N N . ALA A 1 85 ? 12.795 5.483 -19.648 1.00 77.44 85 ALA A N 1
ATOM 638 C CA . ALA A 1 85 ? 11.670 5.854 -18.795 1.00 77.44 85 ALA A CA 1
ATOM 639 C C . ALA A 1 85 ? 11.233 4.656 -17.926 1.00 77.44 85 ALA A C 1
ATOM 641 O O . ALA A 1 85 ? 10.712 3.659 -18.434 1.00 77.44 85 ALA A O 1
ATOM 642 N N . LYS A 1 86 ? 11.453 4.736 -16.610 1.00 80.88 86 LYS A N 1
ATOM 643 C CA . LYS A 1 86 ? 10.941 3.767 -15.627 1.00 80.88 86 LYS A CA 1
ATOM 644 C C . LYS A 1 86 ? 9.897 4.436 -14.747 1.00 80.88 86 LYS A C 1
ATOM 646 O O . LYS A 1 86 ? 10.095 5.552 -14.280 1.00 80.88 86 LYS A O 1
ATOM 651 N N . ALA A 1 87 ? 8.786 3.750 -14.521 1.00 85.88 87 ALA A N 1
ATOM 652 C CA . ALA A 1 87 ? 7.749 4.203 -13.616 1.00 85.88 87 ALA A CA 1
ATOM 653 C C . ALA A 1 87 ? 8.230 4.125 -12.160 1.00 85.88 87 ALA A C 1
ATOM 655 O O . ALA A 1 87 ? 9.181 3.415 -11.818 1.00 85.88 87 ALA A O 1
ATOM 656 N N . ALA A 1 88 ? 7.531 4.838 -11.279 1.00 86.94 88 ALA A N 1
ATOM 657 C CA . ALA A 1 88 ? 7.729 4.692 -9.846 1.00 86.94 88 ALA A CA 1
ATOM 658 C C . ALA A 1 88 ? 7.496 3.233 -9.411 1.00 86.94 88 ALA A C 1
ATOM 660 O O . ALA A 1 88 ? 6.663 2.529 -9.979 1.00 86.94 88 ALA A O 1
ATOM 661 N N . TRP A 1 89 ? 8.196 2.783 -8.367 1.00 85.81 89 TRP A N 1
ATOM 662 C CA . TRP A 1 89 ? 8.198 1.381 -7.924 1.00 85.81 89 TRP A CA 1
ATOM 663 C C . TRP A 1 89 ? 6.797 0.807 -7.639 1.00 85.81 89 TRP A C 1
ATOM 665 O O . TRP A 1 89 ? 6.539 -0.355 -7.942 1.00 85.81 89 TRP A O 1
ATOM 675 N N . TYR A 1 90 ? 5.870 1.620 -7.123 1.00 87.75 90 TYR A N 1
ATOM 676 C CA . TYR A 1 90 ? 4.482 1.219 -6.857 1.00 87.75 90 TYR A CA 1
ATOM 677 C C . TYR A 1 90 ? 3.619 1.123 -8.131 1.00 87.75 90 TYR A C 1
ATOM 679 O O . TYR A 1 90 ? 2.566 0.492 -8.108 1.00 87.75 90 TYR A O 1
ATOM 687 N N . LEU A 1 91 ? 4.070 1.704 -9.250 1.00 90.12 91 LEU A N 1
ATOM 688 C CA . LEU A 1 91 ? 3.467 1.574 -10.585 1.00 90.12 91 LEU A CA 1
ATOM 689 C C . LEU A 1 91 ? 4.231 0.603 -11.492 1.00 90.12 91 LEU A C 1
ATOM 691 O O . LEU A 1 91 ? 3.763 0.307 -12.590 1.00 90.12 91 LEU A O 1
ATOM 695 N N . MET A 1 92 ? 5.374 0.078 -11.044 1.00 88.69 92 MET A N 1
ATOM 696 C CA . MET A 1 92 ? 6.218 -0.817 -11.836 1.00 88.69 92 MET A CA 1
ATOM 697 C C . MET A 1 92 ? 5.444 -2.050 -12.316 1.00 88.69 92 MET A C 1
ATOM 699 O O . MET A 1 92 ? 5.579 -2.454 -13.464 1.00 88.69 92 MET A O 1
ATOM 703 N N . GLY A 1 93 ? 4.559 -2.605 -11.480 1.00 86.75 93 GLY A N 1
ATOM 704 C CA . GLY A 1 93 ? 3.712 -3.731 -11.882 1.00 86.75 93 GLY A CA 1
ATOM 705 C C . GLY A 1 93 ? 2.802 -3.404 -13.071 1.00 86.75 93 GLY A C 1
ATOM 706 O O . GLY A 1 93 ? 2.673 -4.212 -13.986 1.00 86.75 93 GLY A O 1
ATOM 707 N N . ILE A 1 94 ? 2.220 -2.201 -13.099 1.00 88.38 94 ILE A N 1
ATOM 708 C CA . ILE A 1 94 ? 1.382 -1.741 -14.216 1.00 88.38 94 ILE A CA 1
ATOM 709 C C . ILE A 1 94 ? 2.242 -1.489 -15.459 1.00 88.38 94 ILE A C 1
ATOM 711 O O . ILE A 1 94 ? 1.841 -1.855 -16.562 1.00 88.38 94 ILE A O 1
ATOM 715 N N . GLN A 1 95 ? 3.437 -0.912 -15.294 1.00 90.00 95 GLN A N 1
ATOM 716 C CA . GLN A 1 95 ? 4.380 -0.740 -16.401 1.00 90.00 95 GLN A CA 1
ATOM 717 C C . GLN A 1 95 ? 4.716 -2.089 -17.053 1.00 90.00 95 GLN A C 1
ATOM 719 O O . GLN A 1 95 ? 4.639 -2.211 -18.274 1.00 90.00 95 GLN A O 1
ATOM 724 N N . GLU A 1 96 ? 5.038 -3.106 -16.255 1.00 87.06 96 GLU A N 1
ATOM 725 C CA . GLU A 1 96 ? 5.358 -4.446 -16.757 1.00 87.06 96 GLU A CA 1
ATOM 726 C C . GLU A 1 96 ? 4.173 -5.099 -17.478 1.00 87.06 96 GLU A C 1
ATOM 728 O O . GLU A 1 96 ? 4.349 -5.714 -18.530 1.00 87.06 96 GLU A O 1
ATOM 733 N N . LEU A 1 97 ? 2.953 -4.906 -16.971 1.00 88.12 97 LEU A N 1
ATOM 734 C CA . LEU A 1 97 ? 1.723 -5.344 -17.636 1.00 88.12 97 LEU A CA 1
ATOM 735 C C . LEU A 1 97 ? 1.559 -4.714 -19.025 1.00 88.12 97 LEU A C 1
ATOM 737 O O . LEU A 1 97 ? 1.189 -5.410 -19.966 1.00 88.12 97 LEU A O 1
ATOM 741 N N . ILE A 1 98 ? 1.841 -3.417 -19.175 1.00 89.38 98 ILE A N 1
ATOM 742 C CA . ILE A 1 98 ? 1.744 -2.716 -20.467 1.00 89.38 98 ILE A CA 1
ATOM 743 C C . ILE A 1 98 ? 2.853 -3.163 -21.432 1.00 89.38 98 ILE A C 1
ATOM 745 O O . ILE A 1 98 ? 2.625 -3.200 -22.638 1.00 89.38 98 ILE A O 1
ATOM 749 N N . LEU A 1 99 ? 4.036 -3.523 -20.924 1.00 87.25 99 LEU A N 1
ATOM 750 C CA . LEU A 1 99 ? 5.143 -4.027 -21.746 1.00 87.25 99 LEU A CA 1
ATOM 751 C C . LEU A 1 99 ? 4.885 -5.438 -22.297 1.00 87.25 99 LEU A C 1
ATOM 753 O O . LEU A 1 99 ? 5.363 -5.758 -23.383 1.00 87.25 99 LEU A O 1
ATOM 757 N N . HIS A 1 100 ? 4.137 -6.271 -21.567 1.00 84.56 100 HIS A N 1
ATOM 758 C CA . HIS A 1 100 ? 3.928 -7.684 -21.908 1.00 84.56 100 HIS A CA 1
ATOM 759 C C . HIS A 1 100 ? 2.522 -8.011 -22.435 1.00 84.56 100 HIS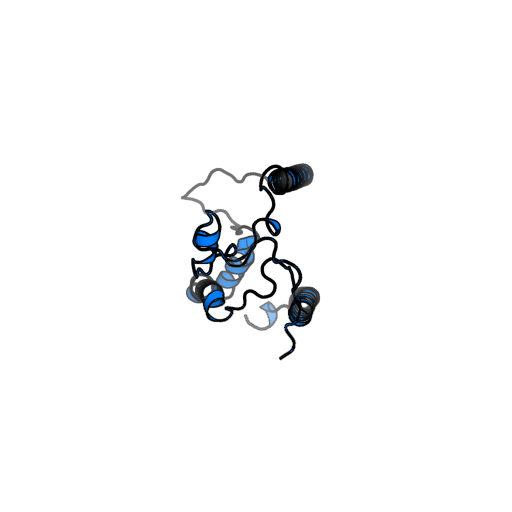 A C 1
ATOM 761 O O . HIS A 1 100 ? 2.300 -9.109 -22.946 1.00 84.56 100 HIS A O 1
ATOM 767 N N . MET A 1 101 ? 1.559 -7.095 -22.320 1.00 85.81 101 MET A N 1
ATOM 768 C CA . MET A 1 101 ? 0.180 -7.287 -22.776 1.00 85.81 101 MET A CA 1
ATOM 769 C C . MET A 1 101 ? -0.294 -6.125 -23.649 1.00 85.81 101 MET A C 1
ATOM 771 O O . MET A 1 101 ? 0.304 -5.055 -23.688 1.00 85.81 101 MET A O 1
ATOM 775 N N . HIS A 1 102 ? -1.424 -6.312 -24.336 1.00 90.75 102 HIS A N 1
ATOM 776 C CA . HIS A 1 102 ? -2.058 -5.226 -25.080 1.00 90.75 102 HIS A CA 1
ATOM 777 C C . HIS A 1 102 ? -2.358 -4.032 -24.142 1.00 90.75 102 HIS A C 1
ATOM 779 O O . HIS A 1 102 ? -2.956 -4.254 -23.081 1.00 90.75 102 HIS A O 1
ATOM 785 N N . PRO A 1 103 ? -2.027 -2.777 -24.515 1.00 88.56 103 PRO A N 1
ATOM 786 C CA . PRO A 1 103 ? -2.086 -1.626 -23.605 1.00 88.56 103 PRO A CA 1
ATOM 787 C C . PRO A 1 103 ? -3.437 -1.437 -22.907 1.00 88.56 103 PRO A C 1
ATOM 789 O O . PRO A 1 103 ? -3.492 -1.102 -21.727 1.00 88.56 103 PRO A O 1
ATOM 792 N N . THR A 1 104 ? -4.545 -1.719 -23.599 1.00 92.19 104 THR A N 1
ATOM 793 C CA . THR A 1 104 ? -5.900 -1.644 -23.024 1.00 92.19 104 THR A CA 1
ATOM 794 C C . THR A 1 104 ? -6.096 -2.602 -21.848 1.00 92.19 104 THR A C 1
ATOM 796 O O . THR A 1 104 ? -6.750 -2.251 -20.868 1.00 92.19 104 THR A O 1
ATOM 799 N N . TRP A 1 105 ? -5.524 -3.805 -21.920 1.00 91.31 105 TRP A N 1
ATOM 800 C CA . TRP A 1 105 ? -5.626 -4.793 -20.849 1.00 91.31 105 TRP A CA 1
ATOM 801 C C . TRP A 1 105 ? -4.775 -4.399 -19.643 1.00 91.31 105 TRP A C 1
ATOM 803 O O . TRP A 1 105 ? -5.282 -4.407 -18.521 1.00 91.31 105 TRP A O 1
ATOM 813 N N . GLY A 1 106 ? -3.520 -4.008 -19.887 1.00 89.12 106 GLY A N 1
ATOM 814 C CA . GLY A 1 106 ? -2.572 -3.655 -18.830 1.00 89.12 106 GLY A CA 1
ATOM 815 C C . GLY A 1 106 ? -2.912 -2.353 -18.101 1.00 89.12 106 GLY A C 1
ATOM 816 O O . GLY A 1 106 ? -2.810 -2.299 -16.879 1.00 89.12 106 GLY A O 1
ATOM 817 N N . ALA A 1 107 ? -3.355 -1.321 -18.825 1.00 89.00 107 ALA A N 1
ATOM 818 C CA . ALA A 1 107 ? -3.589 0.004 -18.248 1.00 89.00 107 ALA A CA 1
ATOM 819 C C . ALA A 1 107 ? -5.030 0.235 -17.766 1.00 89.00 107 ALA A C 1
ATOM 821 O O . ALA A 1 107 ? -5.233 0.961 -16.797 1.00 89.00 107 ALA A O 1
ATOM 822 N N . ILE A 1 108 ? -6.034 -0.341 -18.440 1.00 92.50 108 ILE A N 1
ATOM 823 C CA . ILE A 1 108 ? -7.445 0.017 -18.214 1.00 92.50 108 ILE A CA 1
ATOM 824 C C . ILE A 1 108 ? -8.216 -1.147 -17.600 1.00 92.50 108 ILE A C 1
ATOM 826 O O . ILE A 1 108 ? -8.760 -1.013 -16.506 1.00 92.50 108 ILE A O 1
ATOM 830 N N . ILE A 1 109 ? -8.274 -2.290 -18.289 1.00 94.94 109 ILE A N 1
ATOM 831 C CA . ILE A 1 109 ? -9.180 -3.381 -17.906 1.00 94.94 109 ILE A CA 1
ATOM 832 C C . ILE A 1 109 ? -8.757 -3.995 -16.573 1.00 94.94 109 ILE A C 1
ATOM 834 O O . ILE A 1 109 ? -9.574 -4.066 -15.660 1.00 94.94 109 ILE A O 1
ATOM 838 N N . LEU A 1 110 ? -7.500 -4.425 -16.432 1.00 92.62 110 LEU A N 1
ATOM 839 C CA . LEU A 1 110 ? -7.066 -5.124 -15.221 1.00 92.62 110 LEU A CA 1
ATOM 840 C C . LEU A 1 110 ? -7.053 -4.208 -13.980 1.00 92.62 110 LEU A C 1
ATOM 842 O O . LEU A 1 110 ? -7.631 -4.607 -12.966 1.00 92.62 110 LEU A O 1
ATOM 846 N N . PRO A 1 111 ? -6.507 -2.973 -14.034 1.00 91.69 111 PRO A N 1
ATOM 847 C CA . PRO A 1 111 ? -6.616 -2.039 -12.912 1.00 91.69 111 PRO A CA 1
ATOM 848 C C . PRO A 1 111 ? -8.069 -1.660 -12.599 1.00 91.69 111 PRO A C 1
ATOM 850 O O . PRO A 1 111 ? -8.445 -1.582 -11.430 1.00 91.69 111 PRO A O 1
ATOM 853 N N . GLY A 1 112 ? -8.909 -1.489 -13.626 1.00 95.25 112 GLY A N 1
ATOM 854 C CA . GLY A 1 112 ? -10.336 -1.210 -13.465 1.00 95.25 112 GLY A CA 1
ATOM 855 C C . GLY A 1 112 ? -11.089 -2.350 -12.778 1.00 95.25 112 GLY A C 1
ATOM 856 O O . GLY A 1 112 ? -11.879 -2.103 -11.870 1.00 95.25 112 GLY A O 1
ATOM 857 N N . LEU A 1 113 ? -10.803 -3.603 -13.143 1.00 96.38 113 LEU A N 1
ATOM 858 C CA . LEU A 1 113 ? -11.357 -4.782 -12.474 1.00 96.38 113 LEU A CA 1
ATOM 859 C C . LEU A 1 113 ? -10.872 -4.901 -11.027 1.00 96.38 113 LEU A C 1
ATOM 861 O O . LEU A 1 113 ? -11.669 -5.246 -10.161 1.00 96.38 113 LEU A O 1
ATOM 865 N N . ALA A 1 114 ? -9.605 -4.587 -10.743 1.00 93.69 114 ALA A N 1
ATOM 866 C CA . ALA A 1 114 ? -9.086 -4.573 -9.376 1.00 93.69 114 ALA A CA 1
ATOM 867 C C . ALA A 1 114 ? -9.786 -3.505 -8.516 1.00 93.69 114 ALA A C 1
ATOM 869 O O . ALA A 1 114 ? -10.221 -3.795 -7.402 1.00 93.69 114 ALA A O 1
ATOM 870 N N . ALA A 1 115 ? -9.967 -2.294 -9.049 1.00 95.62 115 ALA A N 1
ATOM 871 C CA . ALA A 1 115 ? -10.710 -1.230 -8.378 1.00 95.62 115 ALA A CA 1
ATOM 872 C C . ALA A 1 115 ? -12.186 -1.604 -8.165 1.00 95.62 115 ALA A C 1
ATOM 874 O O . ALA A 1 115 ? -12.721 -1.396 -7.076 1.00 95.62 115 ALA A O 1
ATOM 875 N N . LEU A 1 116 ? -12.834 -2.209 -9.167 1.00 97.62 116 LEU A N 1
ATOM 876 C CA . LEU A 1 116 ? -14.203 -2.708 -9.045 1.00 97.62 116 LEU A CA 1
ATOM 877 C C . LEU A 1 116 ? -14.302 -3.807 -7.983 1.00 97.62 116 LEU A C 1
ATOM 879 O O . LEU A 1 116 ? -15.216 -3.776 -7.166 1.00 97.62 116 LEU A O 1
ATOM 883 N N . ALA A 1 117 ? -13.353 -4.744 -7.953 1.00 95.56 117 ALA A N 1
ATOM 884 C CA . ALA A 1 117 ? -13.305 -5.787 -6.937 1.00 95.56 117 ALA A CA 1
ATOM 885 C C . ALA A 1 117 ? -13.221 -5.182 -5.529 1.00 95.56 117 ALA A C 1
ATOM 887 O O . ALA A 1 117 ? -13.999 -5.581 -4.667 1.00 95.56 117 ALA A O 1
ATOM 888 N N . LEU A 1 118 ? -12.365 -4.171 -5.319 1.00 94.81 118 LEU A N 1
ATOM 889 C CA . LEU A 1 118 ? -12.279 -3.432 -4.052 1.00 94.81 118 LEU A CA 1
ATOM 890 C C . LEU A 1 118 ? -13.590 -2.709 -3.708 1.00 94.81 118 LEU A C 1
ATOM 892 O O . LEU A 1 118 ? -14.043 -2.775 -2.568 1.00 94.81 118 LEU A O 1
ATOM 896 N N . ALA A 1 119 ? -14.230 -2.062 -4.684 1.00 96.38 119 ALA A N 1
ATOM 897 C CA . ALA A 1 119 ? -15.507 -1.373 -4.489 1.00 96.38 119 ALA A CA 1
ATOM 898 C C . ALA A 1 119 ? -16.664 -2.334 -4.163 1.00 96.38 119 ALA A C 1
ATOM 900 O O . ALA A 1 119 ? -17.624 -1.946 -3.498 1.00 96.38 119 ALA A O 1
ATOM 901 N N . VAL A 1 120 ? -16.574 -3.587 -4.614 1.00 97.19 120 VAL A N 1
ATOM 902 C CA . VAL A 1 120 ? -17.571 -4.635 -4.371 1.00 97.19 120 VAL A CA 1
ATOM 903 C C . VAL A 1 120 ? -17.421 -5.273 -2.979 1.00 97.19 120 VAL A C 1
ATOM 905 O O . VAL A 1 120 ? -18.415 -5.771 -2.448 1.00 97.19 120 VAL A O 1
ATOM 908 N N . ILE A 1 121 ? -16.241 -5.200 -2.341 1.00 91.94 121 ILE A N 1
ATOM 909 C CA . ILE A 1 121 ? -15.981 -5.756 -0.993 1.00 91.94 121 ILE A CA 1
ATOM 910 C C . ILE A 1 121 ? -17.093 -5.443 0.026 1.00 91.94 121 ILE A C 1
ATOM 912 O O . ILE A 1 121 ? -17.635 -6.405 0.570 1.00 91.94 121 ILE A O 1
ATOM 916 N N . PRO A 1 122 ? -17.506 -4.180 0.269 1.00 88.06 122 PRO A N 1
ATOM 917 C CA . PRO A 1 122 ? -18.527 -3.873 1.282 1.00 88.06 122 PRO A CA 1
ATOM 918 C C . PRO A 1 122 ? -19.914 -4.470 0.985 1.00 88.06 122 PRO A C 1
ATOM 920 O O . PRO A 1 122 ? -20.766 -4.544 1.870 1.00 88.06 122 PRO A O 1
ATOM 923 N N . TYR A 1 123 ? -20.178 -4.887 -0.257 1.00 90.69 123 TYR A N 1
ATOM 924 C CA . TYR A 1 123 ? -21.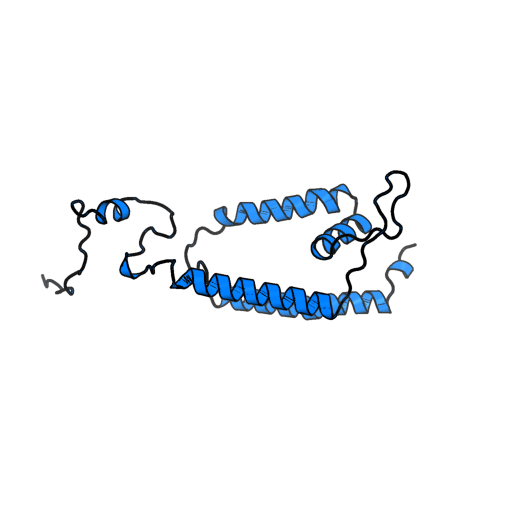437 -5.533 -0.627 1.00 90.69 123 TYR A CA 1
ATOM 925 C C . TYR A 1 123 ? -21.396 -7.050 -0.430 1.00 90.69 123 TYR A C 1
ATOM 927 O O . TYR A 1 123 ? -22.448 -7.638 -0.163 1.00 90.69 123 TYR A O 1
ATOM 935 N N . LEU A 1 124 ? -20.211 -7.658 -0.558 1.00 91.12 124 LEU A N 1
ATOM 936 C CA . LEU A 1 124 ? -19.978 -9.088 -0.344 1.00 91.12 124 LEU A CA 1
ATOM 937 C C . LEU A 1 124 ? -19.770 -9.422 1.135 1.00 91.12 124 LEU A C 1
ATOM 939 O O . LEU A 1 124 ? -20.301 -10.426 1.605 1.00 91.12 124 LEU A O 1
ATOM 943 N N . ASP A 1 125 ? -19.028 -8.583 1.858 1.00 85.56 125 ASP A N 1
ATOM 944 C CA . ASP A 1 125 ? -18.765 -8.741 3.285 1.00 85.56 125 ASP A CA 1
ATOM 945 C C . ASP A 1 125 ? -19.415 -7.603 4.073 1.00 85.56 125 ASP A C 1
ATOM 947 O O . ASP A 1 125 ? -18.984 -6.451 4.032 1.00 85.56 125 ASP A O 1
ATOM 951 N N . ARG A 1 126 ? -20.500 -7.947 4.769 1.00 81.88 126 ARG A N 1
ATOM 952 C CA . ARG A 1 126 ? -21.255 -7.035 5.641 1.00 81.88 126 ARG A CA 1
ATOM 953 C C . ARG A 1 126 ? -21.008 -7.317 7.120 1.00 81.88 126 ARG A C 1
ATOM 955 O O . ARG A 1 126 ? -21.679 -6.724 7.965 1.00 81.88 126 ARG A O 1
ATOM 962 N N . SER A 1 127 ? -20.126 -8.265 7.435 1.00 80.75 127 SER A N 1
ATOM 963 C CA . SER A 1 127 ? -19.832 -8.599 8.821 1.00 80.75 127 SER A CA 1
ATOM 964 C C . SER A 1 127 ? -19.053 -7.452 9.470 1.00 80.75 127 SER A C 1
ATOM 966 O O . SER A 1 127 ? -18.164 -6.858 8.866 1.00 80.75 127 SER A O 1
ATOM 968 N N . GLN A 1 128 ? -19.425 -7.101 10.701 1.00 73.81 128 GLN A N 1
ATOM 969 C CA . GLN A 1 128 ? -18.655 -6.169 11.538 1.00 73.81 128 GLN A CA 1
ATOM 970 C C . GLN A 1 128 ? -17.719 -6.917 12.495 1.00 73.81 128 GLN A C 1
ATOM 972 O O . GLN A 1 128 ? -17.090 -6.319 13.369 1.00 73.81 128 GLN A O 1
ATOM 977 N N . GLU A 1 129 ? -17.640 -8.238 12.344 1.00 71.94 129 GLU A N 1
ATOM 978 C CA . GLU A 1 129 ? -16.714 -9.061 13.095 1.00 71.94 129 GLU A CA 1
ATOM 979 C C . GLU A 1 129 ? -15.289 -8.666 12.695 1.00 71.94 129 GLU A C 1
ATOM 981 O O . GLU A 1 129 ? -14.978 -8.481 11.522 1.00 71.94 129 GLU A O 1
ATOM 986 N N . ASP A 1 130 ? -14.421 -8.497 13.690 1.00 71.31 130 ASP A N 1
ATOM 987 C CA . ASP A 1 130 ? -12.991 -8.271 13.488 1.00 71.31 130 ASP A CA 1
ATOM 988 C C . ASP A 1 130 ? -12.551 -6.957 12.803 1.00 71.31 130 ASP A C 1
ATOM 990 O O . ASP A 1 130 ? -11.387 -6.814 12.408 1.00 71.31 130 ASP A O 1
ATOM 994 N N . VAL A 1 131 ? -13.422 -5.946 12.736 1.00 75.75 131 VAL A N 1
ATOM 995 C CA . VAL A 1 131 ? -13.061 -4.612 12.223 1.00 75.75 131 VAL A CA 1
ATOM 996 C C . VAL A 1 131 ? -11.852 -4.045 12.984 1.00 75.75 131 VAL A C 1
ATOM 998 O O . VAL A 1 131 ? -11.840 -3.965 14.211 1.00 75.75 131 VAL A O 1
ATOM 1001 N N . GLY A 1 132 ? -10.810 -3.650 12.247 1.00 73.62 132 GLY A N 1
ATOM 1002 C CA . GLY A 1 132 ? -9.576 -3.084 12.809 1.00 73.62 132 GLY A CA 1
ATOM 1003 C C . GLY A 1 132 ? -8.558 -4.111 13.325 1.00 73.62 132 GLY A C 1
ATOM 1004 O O . GLY A 1 132 ? -7.482 -3.724 13.782 1.00 73.62 132 GLY A O 1
ATOM 1005 N N . ARG A 1 133 ? -8.841 -5.417 13.224 1.00 82.62 133 ARG A N 1
ATOM 1006 C CA . ARG A 1 133 ? -7.899 -6.483 13.596 1.00 82.62 133 ARG A CA 1
ATOM 1007 C C . ARG A 1 133 ? -7.198 -7.021 12.352 1.00 82.62 133 ARG A C 1
ATOM 1009 O O . ARG A 1 133 ? -7.806 -7.653 11.493 1.00 82.62 133 ARG A O 1
ATOM 1016 N N . TRP A 1 134 ? -5.889 -6.813 12.263 1.00 80.50 134 TRP A N 1
ATOM 1017 C CA . TRP A 1 134 ? -5.093 -7.357 11.164 1.00 80.50 134 TRP A CA 1
ATOM 1018 C C . TRP A 1 134 ? -5.086 -8.892 11.205 1.00 80.50 134 TRP A C 1
ATOM 1020 O O . TRP A 1 134 ? -4.849 -9.491 12.256 1.00 80.50 134 TRP A O 1
ATOM 1030 N N . PHE A 1 135 ? -5.326 -9.523 10.049 1.00 86.31 135 PHE A N 1
ATOM 1031 C CA . PHE A 1 135 ? -5.330 -10.984 9.868 1.00 86.31 135 PHE A CA 1
ATOM 1032 C C . PHE A 1 135 ? -6.244 -11.726 10.850 1.00 86.31 135 PHE A C 1
ATOM 1034 O O . PHE A 1 135 ? -5.852 -12.725 11.461 1.00 86.31 135 PHE A O 1
ATOM 1041 N N . ALA A 1 136 ? -7.455 -11.217 11.039 1.00 82.94 136 ALA A N 1
ATOM 1042 C CA . ALA A 1 136 ? -8.344 -11.748 12.048 1.00 82.94 136 ALA A CA 1
ATOM 1043 C C . ALA A 1 136 ? -8.900 -13.147 11.729 1.00 82.94 136 ALA A C 1
ATOM 1045 O O . ALA A 1 136 ? -8.962 -13.601 10.581 1.00 82.94 136 ALA A O 1
ATOM 1046 N N . GLY A 1 137 ? -9.250 -13.861 12.799 1.00 84.75 137 GLY A N 1
ATOM 1047 C CA . GLY A 1 137 ? -9.706 -15.245 12.757 1.00 84.75 137 GLY A CA 1
ATOM 1048 C C . GLY A 1 137 ? -8.647 -16.277 12.311 1.00 84.75 137 GLY A C 1
ATOM 1049 O O . GLY A 1 137 ? -7.578 -15.949 11.789 1.00 84.75 137 GLY A O 1
ATOM 1050 N N . PRO A 1 138 ? -8.922 -17.585 12.483 1.00 84.00 138 PRO A N 1
ATOM 1051 C CA . PRO A 1 138 ? -8.042 -18.650 11.995 1.00 84.00 138 PRO A CA 1
ATOM 1052 C C . PRO A 1 138 ? -7.908 -18.679 10.466 1.00 84.00 138 PRO A C 1
ATOM 1054 O O . PRO A 1 138 ? -6.888 -19.131 9.947 1.00 84.00 138 PRO A O 1
ATOM 1057 N N . ARG A 1 139 ? -8.934 -18.215 9.737 1.00 86.19 139 ARG A N 1
ATOM 1058 C CA . ARG A 1 139 ? -8.936 -18.160 8.268 1.00 86.19 139 ARG A CA 1
ATOM 1059 C C . ARG A 1 139 ? -8.054 -17.027 7.745 1.00 86.19 139 ARG A C 1
ATOM 1061 O O . ARG A 1 139 ? -7.215 -17.298 6.892 1.00 86.19 139 ARG A O 1
ATOM 1068 N N . GLY A 1 140 ? -8.168 -15.813 8.295 1.00 87.56 140 GLY A N 1
ATOM 1069 C CA . GLY A 1 140 ? -7.362 -14.663 7.873 1.00 87.56 140 GLY A CA 1
ATOM 1070 C C . GLY A 1 140 ? -5.865 -14.906 8.048 1.00 87.56 140 GLY A C 1
ATOM 1071 O O . GLY A 1 140 ? -5.097 -14.682 7.117 1.00 87.56 140 GLY A O 1
ATOM 1072 N N . LYS A 1 141 ? -5.454 -15.492 9.181 1.00 89.81 141 LYS A N 1
ATOM 1073 C CA . LYS A 1 141 ? -4.052 -15.893 9.407 1.00 89.81 141 LYS A CA 1
ATOM 1074 C C . LYS A 1 141 ? -3.549 -16.921 8.394 1.00 89.81 141 LYS A C 1
ATOM 1076 O O . LYS A 1 141 ? -2.425 -16.798 7.919 1.00 89.81 141 LYS A O 1
ATOM 1081 N N . ARG A 1 142 ? -4.362 -17.930 8.050 1.00 92.38 142 ARG A N 1
ATOM 1082 C CA . ARG A 1 142 ? -3.986 -18.941 7.044 1.00 92.38 142 ARG A CA 1
ATOM 1083 C C . ARG A 1 142 ? -3.864 -18.337 5.656 1.00 92.38 142 ARG A C 1
ATOM 1085 O O . ARG A 1 142 ? -2.902 -18.655 4.971 1.00 92.38 142 ARG A O 1
ATOM 1092 N N . ILE A 1 143 ? -4.810 -17.482 5.263 1.00 92.44 143 ILE A N 1
ATOM 1093 C CA . ILE A 1 143 ? -4.765 -16.786 3.974 1.00 92.44 143 ILE A CA 1
ATOM 1094 C C . ILE A 1 143 ? -3.499 -15.937 3.916 1.00 92.44 143 ILE A C 1
ATOM 1096 O O . ILE A 1 143 ? -2.706 -16.132 3.007 1.00 92.44 143 ILE A O 1
ATOM 1100 N N . ALA A 1 144 ? -3.257 -15.100 4.927 1.00 93.00 144 ALA A N 1
ATOM 1101 C CA . ALA A 1 144 ? -2.080 -14.241 4.995 1.00 93.00 144 ALA A CA 1
ATOM 1102 C C . ALA A 1 144 ? -0.767 -15.029 4.930 1.00 93.00 144 ALA A C 1
ATOM 1104 O O . ALA A 1 144 ? 0.128 -14.677 4.164 1.00 93.00 144 ALA A O 1
ATOM 1105 N N . LEU A 1 145 ? -0.661 -16.121 5.694 1.00 94.56 145 LEU A N 1
ATOM 1106 C CA . LEU A 1 145 ? 0.518 -16.981 5.685 1.00 94.56 145 LEU A CA 1
ATOM 1107 C C . LEU A 1 145 ? 0.708 -17.661 4.326 1.00 94.56 145 LEU A C 1
ATOM 1109 O O . LEU A 1 145 ? 1.815 -17.665 3.796 1.00 94.56 145 LEU A O 1
ATOM 1113 N N . PHE A 1 146 ? -0.362 -18.212 3.749 1.00 95.56 146 PHE A N 1
ATOM 1114 C CA . PHE A 1 146 ? -0.315 -18.870 2.447 1.00 95.56 146 PHE A CA 1
ATOM 1115 C C . PHE A 1 146 ? 0.071 -17.889 1.339 1.00 95.56 146 PHE A C 1
ATOM 1117 O O . PHE A 1 146 ? 0.944 -18.198 0.535 1.00 95.56 146 PHE A O 1
ATOM 1124 N N . THR A 1 147 ? -0.512 -16.688 1.321 1.00 94.75 147 THR A N 1
ATOM 1125 C CA . THR A 1 147 ? -0.167 -15.655 0.339 1.00 94.75 147 THR A CA 1
ATOM 1126 C C . THR A 1 147 ? 1.251 -15.137 0.539 1.00 94.75 147 THR A C 1
ATOM 1128 O O . THR A 1 147 ? 1.959 -14.937 -0.445 1.00 94.75 147 THR A O 1
ATOM 1131 N N . ALA A 1 148 ? 1.701 -14.957 1.785 1.00 95.31 148 ALA A N 1
ATOM 1132 C CA . ALA A 1 148 ? 3.053 -14.489 2.084 1.00 95.31 148 ALA A CA 1
ATOM 1133 C C . ALA A 1 148 ? 4.109 -15.520 1.664 1.00 95.31 148 ALA A C 1
ATOM 1135 O O . ALA A 1 148 ? 5.025 -15.183 0.918 1.00 95.31 148 ALA A O 1
ATOM 1136 N N . LEU A 1 149 ? 3.954 -16.782 2.078 1.00 96.75 149 LEU A N 1
ATOM 1137 C CA . LEU A 1 149 ? 4.866 -17.865 1.699 1.00 96.75 149 LEU A CA 1
ATOM 1138 C C . LEU A 1 149 ? 4.804 -18.154 0.201 1.00 96.75 149 LEU A C 1
ATOM 1140 O O . LEU A 1 149 ? 5.841 -18.312 -0.435 1.00 96.75 149 LEU A O 1
ATOM 1144 N N . GLY A 1 150 ? 3.600 -18.175 -0.372 1.00 95.75 150 GLY A N 1
ATOM 1145 C CA . GLY A 1 150 ? 3.397 -18.337 -1.805 1.00 95.75 150 GLY A CA 1
ATOM 1146 C C . GLY A 1 150 ? 4.139 -17.260 -2.589 1.00 95.75 150 GLY A C 1
ATOM 1147 O O . GLY A 1 150 ? 4.920 -17.589 -3.469 1.00 95.75 150 GLY A O 1
ATOM 1148 N N . THR A 1 151 ? 3.991 -15.987 -2.220 1.00 93.19 151 THR A N 1
ATOM 1149 C CA . THR A 1 151 ? 4.693 -14.878 -2.890 1.00 93.19 151 THR A CA 1
ATOM 1150 C C . THR A 1 151 ? 6.207 -14.981 -2.706 1.00 93.19 151 THR A C 1
ATOM 1152 O O . THR A 1 151 ? 6.949 -14.868 -3.680 1.00 93.19 151 THR A O 1
ATOM 1155 N N . LEU A 1 152 ? 6.670 -15.257 -1.482 1.00 95.31 152 LEU A N 1
ATOM 1156 C CA . LEU A 1 152 ? 8.094 -15.354 -1.150 1.00 95.31 152 LEU A CA 1
ATOM 1157 C C . LEU A 1 152 ? 8.805 -16.497 -1.888 1.00 95.31 152 LEU A C 1
ATOM 1159 O O . LEU A 1 152 ? 9.994 -16.387 -2.161 1.00 95.31 152 LEU A O 1
ATOM 1163 N N . LEU A 1 153 ? 8.100 -17.584 -2.208 1.00 96.12 153 LEU A N 1
ATOM 1164 C CA . LEU A 1 153 ? 8.672 -18.734 -2.912 1.00 96.12 153 LEU A CA 1
ATOM 1165 C C . LEU A 1 153 ? 8.452 -18.661 -4.425 1.00 96.12 153 LEU A C 1
ATOM 1167 O O . LEU A 1 153 ? 9.389 -18.869 -5.192 1.00 96.12 153 LEU A O 1
ATOM 1171 N N . ILE A 1 154 ? 7.229 -18.355 -4.864 1.00 94.56 154 ILE A N 1
ATOM 1172 C CA . ILE A 1 154 ? 6.845 -18.390 -6.279 1.00 94.56 154 ILE A CA 1
ATOM 1173 C C . ILE A 1 154 ? 7.533 -17.266 -7.049 1.00 94.56 154 ILE A C 1
ATOM 1175 O O . ILE A 1 154 ? 8.052 -17.526 -8.128 1.00 94.56 154 ILE A O 1
ATOM 1179 N N . VAL A 1 155 ? 7.584 -16.038 -6.519 1.00 90.81 155 VAL A N 1
ATOM 1180 C CA . VAL A 1 155 ? 8.167 -14.909 -7.266 1.00 90.81 155 VAL A CA 1
ATOM 1181 C C . VAL A 1 155 ? 9.659 -15.137 -7.548 1.00 90.81 155 VAL A C 1
ATOM 1183 O O . VAL A 1 155 ? 10.035 -15.098 -8.721 1.00 90.81 155 VAL A O 1
ATOM 1186 N N . PRO A 1 156 ? 10.517 -15.466 -6.561 1.00 93.00 156 PRO A N 1
ATOM 1187 C CA . PRO A 1 156 ? 11.912 -15.791 -6.849 1.00 93.00 156 PRO A CA 1
ATOM 1188 C C . PRO A 1 156 ? 12.073 -17.035 -7.722 1.00 93.00 156 PRO A C 1
ATOM 1190 O O . PRO A 1 156 ? 12.965 -17.057 -8.563 1.00 93.00 156 PRO A O 1
ATOM 1193 N N . ALA A 1 157 ? 11.216 -18.052 -7.571 1.00 92.44 157 ALA A N 1
ATOM 1194 C CA . ALA A 1 157 ? 11.260 -19.241 -8.421 1.00 92.44 157 ALA A CA 1
ATOM 1195 C C . ALA A 1 157 ? 10.949 -18.915 -9.890 1.00 92.44 157 ALA A C 1
ATOM 1197 O O . ALA A 1 157 ? 11.633 -19.420 -10.774 1.00 92.44 157 ALA A O 1
ATOM 1198 N N . LEU A 1 158 ? 9.966 -18.051 -10.159 1.00 88.56 158 LEU A N 1
ATOM 1199 C CA . LEU A 1 158 ? 9.650 -17.584 -11.511 1.00 88.56 158 LEU A CA 1
ATOM 1200 C C . LEU A 1 158 ? 10.786 -16.738 -12.097 1.00 88.56 158 LEU A C 1
ATOM 1202 O O . LEU A 1 158 ? 11.134 -16.926 -13.259 1.00 88.56 158 LEU A O 1
ATOM 1206 N N . ILE A 1 159 ? 11.409 -15.869 -11.295 1.00 88.25 159 ILE A N 1
ATOM 1207 C CA . ILE A 1 159 ? 12.589 -15.094 -11.715 1.00 88.25 159 ILE A CA 1
ATOM 1208 C C . ILE A 1 159 ? 13.759 -16.033 -12.036 1.00 88.25 159 ILE A C 1
ATOM 1210 O O . ILE A 1 159 ? 14.413 -15.885 -13.064 1.00 88.25 159 ILE A O 1
ATOM 1214 N N . ALA A 1 160 ? 14.011 -17.028 -11.182 1.00 89.94 160 ALA A N 1
ATOM 1215 C CA . ALA A 1 160 ? 15.057 -18.016 -11.406 1.00 89.94 160 ALA A CA 1
ATOM 1216 C C . ALA A 1 160 ? 14.774 -18.843 -12.668 1.00 89.94 160 ALA A C 1
ATOM 1218 O O . ALA A 1 160 ? 15.670 -19.040 -13.485 1.00 89.94 160 ALA A O 1
ATOM 1219 N N . LEU A 1 161 ? 13.527 -19.272 -12.868 1.00 89.25 161 LEU A N 1
ATOM 1220 C CA . LEU A 1 161 ? 13.099 -20.000 -14.057 1.00 89.25 161 LEU A CA 1
ATOM 1221 C C . LEU A 1 161 ? 13.329 -19.180 -15.331 1.00 89.25 161 LEU A C 1
ATOM 1223 O O . LEU A 1 161 ? 13.929 -19.699 -16.271 1.00 89.25 161 LEU A O 1
ATOM 1227 N N . ASP A 1 162 ? 12.915 -17.911 -15.354 1.00 83.94 162 ASP A N 1
ATOM 1228 C CA . ASP A 1 162 ? 13.180 -17.016 -16.486 1.00 83.94 162 A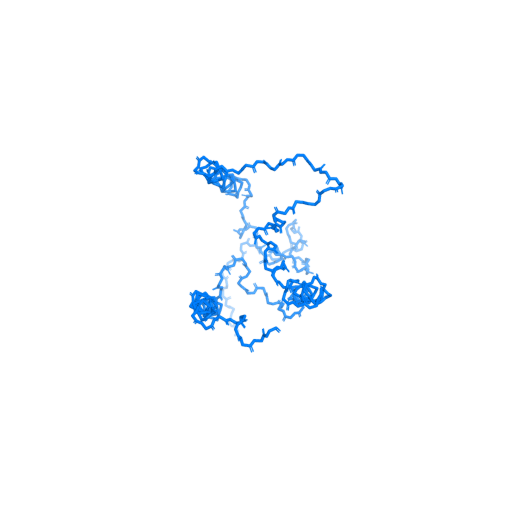SP A CA 1
ATOM 1229 C C . ASP A 1 162 ? 14.686 -16.841 -16.719 1.00 83.94 162 ASP A C 1
ATOM 1231 O O . ASP A 1 162 ? 15.154 -16.950 -17.851 1.00 83.94 162 ASP A O 1
ATOM 1235 N N . SER A 1 163 ? 15.469 -16.686 -15.647 1.00 84.31 163 SER A N 1
ATOM 1236 C CA . SER A 1 163 ? 16.923 -16.521 -15.751 1.00 84.31 163 SER A CA 1
ATOM 1237 C C . SER A 1 163 ? 17.648 -17.751 -16.314 1.00 84.31 163 SER A C 1
ATOM 1239 O O . SER A 1 163 ? 18.668 -17.610 -16.985 1.00 84.31 163 SER A O 1
ATOM 1241 N N . LEU A 1 164 ? 17.126 -18.956 -16.056 1.00 85.25 164 LEU A N 1
ATOM 1242 C CA . LEU A 1 164 ? 17.737 -20.227 -16.452 1.00 85.25 164 LEU A CA 1
ATOM 1243 C C . LEU A 1 164 ? 17.261 -20.709 -17.827 1.00 85.25 164 LEU A C 1
ATOM 1245 O O . LEU A 1 164 ? 18.052 -21.248 -18.599 1.00 85.25 164 LEU A O 1
ATOM 1249 N N . VAL A 1 165 ? 15.970 -20.549 -18.123 1.00 81.19 165 VAL A N 1
ATOM 1250 C CA . VAL A 1 165 ? 15.343 -21.050 -19.356 1.00 81.19 165 VAL A CA 1
ATOM 1251 C C . VAL A 1 165 ? 15.357 -19.986 -20.456 1.00 81.19 165 VAL A C 1
ATOM 1253 O O . VAL A 1 165 ? 15.458 -20.336 -21.630 1.00 81.19 165 VAL A O 1
ATOM 1256 N N . GLY A 1 166 ? 15.329 -18.700 -20.092 1.00 64.50 166 GLY A N 1
ATOM 1257 C CA . GLY A 1 166 ? 15.317 -17.569 -21.012 1.00 64.50 166 GLY A CA 1
ATOM 1258 C C . GLY A 1 166 ? 14.083 -17.583 -21.908 1.00 64.50 166 GLY A C 1
ATOM 1259 O O . GLY A 1 166 ? 14.128 -18.116 -23.017 1.00 64.50 166 GLY A O 1
ATOM 1260 N N . VAL A 1 167 ? 12.986 -16.947 -21.485 1.00 57.38 167 VAL A N 1
ATOM 1261 C CA . VAL A 1 167 ? 11.726 -16.928 -22.263 1.00 57.38 167 VAL A CA 1
ATOM 1262 C C . VAL A 1 167 ? 11.923 -16.355 -23.681 1.00 57.38 167 VAL A C 1
ATOM 1264 O O . VAL A 1 167 ? 11.276 -16.803 -24.626 1.00 57.38 167 VAL A O 1
ATOM 1267 N N . ARG A 1 168 ? 12.912 -15.469 -23.881 1.00 56.75 168 ARG A N 1
ATOM 1268 C CA . ARG A 1 168 ? 13.284 -14.895 -25.195 1.00 56.75 168 ARG A CA 1
ATOM 1269 C C . ARG A 1 168 ? 13.917 -15.878 -26.188 1.00 56.75 168 ARG A C 1
ATOM 1271 O O . ARG A 1 168 ? 14.147 -15.510 -27.333 1.00 56.75 168 ARG A O 1
ATOM 1278 N N . ARG A 1 169 ? 14.263 -17.098 -25.767 1.00 53.94 169 ARG A N 1
ATOM 1279 C CA . ARG A 1 169 ? 14.834 -18.125 -26.656 1.00 53.94 169 ARG A CA 1
ATOM 1280 C C . ARG A 1 169 ? 13.771 -19.010 -27.304 1.00 53.94 169 ARG A C 1
ATOM 1282 O O . ARG A 1 169 ? 14.071 -19.673 -28.291 1.00 53.94 169 ARG A O 1
ATOM 1289 N N . VAL A 1 170 ? 12.567 -19.052 -26.730 1.00 57.81 170 VAL A N 1
ATOM 1290 C CA . VAL A 1 170 ? 11.511 -20.011 -27.093 1.00 57.81 170 VAL A CA 1
ATOM 1291 C C . VAL A 1 170 ? 10.493 -19.414 -28.069 1.00 57.81 170 VAL A C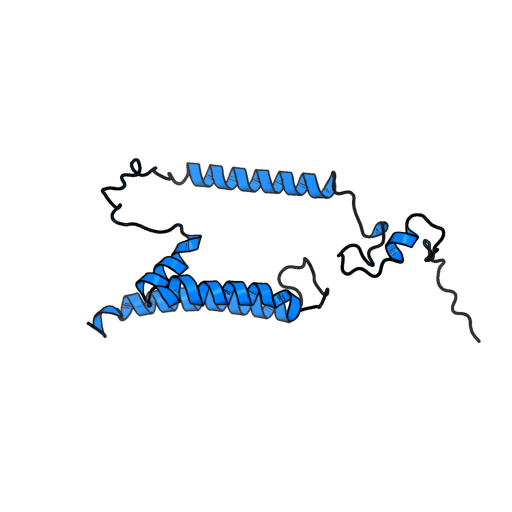 1
ATOM 1293 O O . VAL A 1 170 ? 9.874 -20.163 -28.820 1.00 57.81 170 VAL A O 1
ATOM 1296 N N . TRP A 1 171 ? 10.359 -18.087 -28.126 1.00 48.06 171 TRP A N 1
ATOM 1297 C CA . TRP A 1 171 ? 9.536 -17.406 -29.126 1.00 48.06 171 TRP A CA 1
ATOM 1298 C C . TRP A 1 171 ? 10.283 -16.173 -29.669 1.00 48.06 171 TRP A C 1
ATOM 1300 O O . TRP A 1 171 ? 10.583 -15.286 -28.865 1.00 48.06 171 TRP A O 1
ATOM 1310 N N . PRO A 1 172 ? 10.659 -16.148 -30.966 1.00 46.78 172 PRO A N 1
ATOM 1311 C CA . PRO A 1 172 ? 11.312 -14.998 -31.595 1.00 46.78 172 PRO A CA 1
ATOM 1312 C C . PRO A 1 172 ? 10.374 -13.795 -31.752 1.00 46.78 172 PRO A C 1
ATOM 1314 O O . PRO A 1 172 ? 9.138 -13.998 -31.818 1.00 46.78 172 PRO A O 1
#

pLDDT: mean 81.37, std 15.06, range [36.44, 98.5]

Sequence (172 aa):
MAEETRAPEIFPVDPSKTYGLMELARGTSPLVAKEPEDTVMTFPHLVIIELLAALAVTVLLLLLSAVRDAPLEEFANPDMAPTPAKAAWYLMGIQELILHMHPTWGAIILPGLAALALAVIPYLDRSQEDVGRWFAGPRGKRIALFTALGTLLIVPALIALDSLVGVRRVWP